Protein AF-A9G797-F1 (afdb_monomer_lite)

pLDDT: mean 86.04, std 14.2, range [46.31, 97.94]

Secondary structure (DSSP, 8-state):
------TT--S--SS---S--EEEE-TTT--EEEEE-TTT-SSEEEEEE-TTS-EEEEETTTTEEEEE-TT--EEEEES---

Radius of gyration: 12.54 Å; chains: 1; bounding box: 31×23×34 Å

Foldseek 3Di:
DDFDAPPDDDADDPFAAQFFGGWDADPPPRDTPDTHDGRPEDAWDDWDADPQRWIWTAHPNQRKIFTAHNNGHTPDIDHGGD

Structure (mmCIF, N/CA/C/O backbone):
data_AF-A9G797-F1
#
_entry.id   AF-A9G797-F1
#
loop_
_atom_site.group_PDB
_atom_site.id
_atom_site.type_symbol
_atom_site.label_atom_id
_atom_site.label_alt_id
_atom_site.label_comp_id
_atom_site.label_asym_id
_atom_site.label_entity_id
_atom_site.label_seq_id
_atom_site.pdbx_PDB_ins_code
_atom_site.Cartn_x
_atom_site.Cartn_y
_atom_site.Cartn_z
_atom_site.occupancy
_atom_site.B_iso_or_equiv
_atom_site.auth_seq_id
_atom_site.auth_comp_id
_atom_site.auth_asym_id
_atom_site.auth_atom_id
_atom_site.pdbx_PDB_model_num
ATOM 1 N N . MET A 1 1 ? -7.414 3.688 10.056 1.00 52.31 1 MET A N 1
ATOM 2 C CA . MET A 1 1 ? -6.528 2.809 9.271 1.00 52.31 1 MET A CA 1
ATOM 3 C C . MET A 1 1 ? -5.081 3.204 9.520 1.00 52.31 1 MET A C 1
ATOM 5 O O . MET A 1 1 ? -4.663 4.272 9.092 1.00 52.31 1 MET A O 1
ATOM 9 N N . LEU A 1 2 ? -4.346 2.398 10.284 1.00 47.47 2 LEU A N 1
ATOM 10 C CA . LEU A 1 2 ? -2.899 2.542 10.440 1.00 47.47 2 LEU A CA 1
ATOM 11 C C . LEU A 1 2 ? -2.246 1.601 9.433 1.00 47.47 2 LEU A C 1
ATOM 13 O O . LEU A 1 2 ? -2.332 0.397 9.615 1.00 47.47 2 LEU A O 1
ATOM 17 N N . VAL A 1 3 ? -1.598 2.122 8.397 1.00 50.25 3 VAL A N 1
ATOM 18 C CA . VAL A 1 3 ? -0.883 1.260 7.456 1.00 50.25 3 VAL A CA 1
ATOM 19 C C . VAL A 1 3 ? 0.577 1.162 7.866 1.00 50.25 3 VAL A C 1
ATOM 21 O O . VAL A 1 3 ? 1.304 2.155 7.875 1.00 50.25 3 VAL A O 1
ATOM 24 N N . SER A 1 4 ? 1.004 -0.040 8.240 1.00 47.91 4 SER A N 1
ATOM 25 C CA . SER A 1 4 ? 2.400 -0.311 8.555 1.00 47.91 4 SER A CA 1
ATOM 26 C C . SER A 1 4 ? 3.214 -0.549 7.291 1.00 47.91 4 SER A C 1
ATOM 28 O O . SER A 1 4 ? 2.816 -1.316 6.426 1.00 47.91 4 SER A O 1
ATOM 30 N N . HIS A 1 5 ? 4.409 0.026 7.255 1.00 53.44 5 HIS A N 1
ATOM 31 C CA . HIS A 1 5 ? 5.493 -0.408 6.383 1.00 53.44 5 HIS A CA 1
ATOM 32 C C . HIS A 1 5 ? 5.896 -1.856 6.691 1.00 53.44 5 HIS A C 1
ATOM 34 O O . HIS A 1 5 ? 6.063 -2.199 7.865 1.00 53.44 5 HIS A O 1
ATOM 40 N N . ALA A 1 6 ? 6.165 -2.671 5.670 1.00 51.66 6 ALA A N 1
ATOM 41 C CA . ALA A 1 6 ? 6.912 -3.913 5.858 1.00 51.66 6 ALA A CA 1
ATOM 42 C C . ALA A 1 6 ? 8.372 -3.565 6.210 1.00 51.66 6 ALA A C 1
ATOM 44 O O . ALA A 1 6 ? 9.222 -3.359 5.344 1.00 51.66 6 ALA A O 1
ATOM 45 N N . ALA A 1 7 ? 8.656 -3.426 7.505 1.00 46.31 7 ALA A N 1
ATOM 46 C CA . ALA A 1 7 ? 9.997 -3.166 8.009 1.00 46.31 7 ALA A CA 1
ATOM 47 C C . ALA A 1 7 ? 10.907 -4.381 7.747 1.00 46.31 7 ALA A C 1
ATOM 49 O O . ALA A 1 7 ? 10.613 -5.480 8.211 1.00 46.31 7 ALA A O 1
ATOM 50 N N . GLY A 1 8 ? 12.025 -4.182 7.033 1.00 52.16 8 GLY A N 1
ATOM 51 C CA . GLY A 1 8 ? 13.073 -5.207 6.906 1.00 52.16 8 GLY A CA 1
ATOM 52 C C . GLY A 1 8 ? 13.822 -5.294 5.575 1.00 52.16 8 GLY A C 1
ATOM 53 O O . GLY A 1 8 ? 14.769 -6.071 5.490 1.00 52.16 8 GLY A O 1
ATOM 54 N N . ARG A 1 9 ? 13.447 -4.525 4.545 1.00 62.72 9 ARG A N 1
ATOM 55 C CA . ARG A 1 9 ? 14.131 -4.546 3.240 1.00 62.72 9 ARG A CA 1
ATOM 56 C C . ARG A 1 9 ? 14.987 -3.302 3.005 1.00 62.72 9 ARG A C 1
ATOM 58 O O . ARG A 1 9 ? 14.641 -2.211 3.442 1.00 62.72 9 ARG A O 1
ATOM 65 N N . THR A 1 10 ? 16.112 -3.488 2.320 1.00 61.66 10 THR A N 1
ATOM 66 C CA . THR A 1 10 ? 16.977 -2.418 1.797 1.00 61.66 10 THR A CA 1
ATOM 67 C C . THR A 1 10 ? 16.653 -2.170 0.321 1.00 61.66 10 THR A C 1
ATOM 69 O O . THR A 1 10 ? 16.074 -3.040 -0.328 1.00 61.66 10 THR A O 1
ATOM 72 N N . SER A 1 11 ? 17.019 -1.002 -0.211 1.00 59.38 11 SER A N 1
ATOM 73 C CA . SER A 1 11 ? 16.924 -0.686 -1.648 1.00 59.38 11 SER A CA 1
ATOM 74 C C . SER A 1 11 ? 17.740 -1.666 -2.507 1.00 59.38 11 SER A C 1
ATOM 76 O O . SER A 1 11 ? 18.753 -2.185 -2.025 1.00 59.38 11 SER A O 1
ATOM 78 N N . GLY A 1 12 ? 17.350 -1.870 -3.770 1.00 64.44 12 GLY A N 1
ATOM 79 C CA . GLY A 1 12 ? 17.987 -2.830 -4.685 1.00 64.44 12 GLY A CA 1
ATOM 80 C C . GLY A 1 12 ? 17.408 -4.248 -4.619 1.00 64.44 12 GLY A C 1
ATOM 81 O O . GLY A 1 12 ? 18.151 -5.222 -4.726 1.00 64.44 12 GLY A O 1
ATOM 82 N N . ASN A 1 13 ? 16.098 -4.378 -4.383 1.00 69.81 13 ASN A N 1
ATOM 83 C CA . ASN A 1 13 ? 15.418 -5.673 -4.447 1.00 69.81 13 ASN A CA 1
ATOM 84 C C . ASN A 1 13 ? 15.096 -6.038 -5.902 1.00 69.81 13 ASN A C 1
ATOM 86 O O . ASN A 1 13 ? 14.474 -5.255 -6.612 1.00 69.81 13 ASN A O 1
ATOM 90 N N . ASP A 1 14 ? 15.414 -7.269 -6.302 1.00 81.12 14 ASP A N 1
ATOM 91 C CA . ASP A 1 14 ? 15.124 -7.782 -7.652 1.00 81.12 14 ASP A CA 1
ATOM 92 C C . ASP A 1 14 ? 13.693 -8.343 -7.797 1.00 81.12 14 ASP A C 1
ATOM 94 O O . ASP A 1 14 ? 13.312 -8.839 -8.859 1.00 81.12 14 ASP A O 1
ATOM 98 N N . ALA A 1 15 ? 12.893 -8.307 -6.727 1.00 86.69 15 ALA A N 1
ATOM 99 C CA . ALA A 1 15 ? 11.546 -8.869 -6.688 1.00 86.69 15 ALA A CA 1
ATOM 100 C C . ALA A 1 15 ? 10.605 -8.040 -5.797 1.00 86.69 15 ALA A C 1
ATOM 102 O O . ALA A 1 15 ? 11.066 -7.444 -4.815 1.00 86.69 15 ALA A O 1
ATOM 103 N N . PRO A 1 16 ? 9.291 -8.034 -6.097 1.00 89.19 16 PRO A N 1
ATOM 104 C CA . PRO A 1 16 ? 8.301 -7.401 -5.240 1.00 89.19 16 PRO A CA 1
ATOM 105 C C . PRO A 1 16 ? 8.155 -8.153 -3.910 1.00 89.19 16 PRO A C 1
ATOM 107 O O . P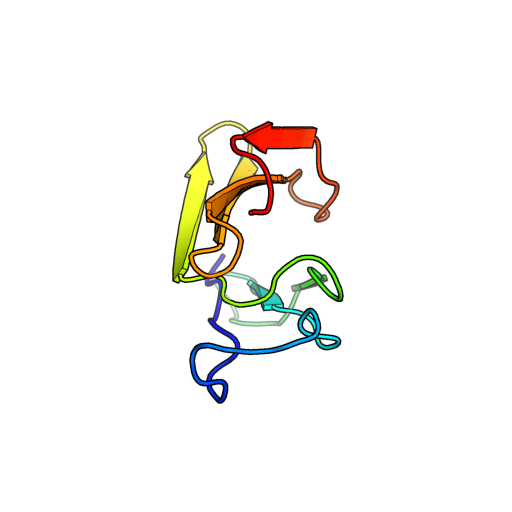RO A 1 16 ? 8.474 -9.337 -3.789 1.00 89.19 16 PRO A O 1
ATOM 110 N N . ILE A 1 17 ? 7.647 -7.458 -2.898 1.00 87.88 17 ILE A N 1
ATOM 111 C CA . ILE A 1 17 ? 7.344 -8.005 -1.576 1.00 87.88 17 ILE A CA 1
ATOM 112 C C . ILE A 1 17 ? 6.216 -9.031 -1.715 1.00 87.88 17 ILE A C 1
ATOM 114 O O . ILE A 1 17 ? 5.204 -8.731 -2.332 1.00 87.88 17 ILE A O 1
ATOM 118 N N . HIS A 1 18 ? 6.373 -10.237 -1.165 1.00 89.56 18 HIS A N 1
ATOM 119 C CA . HIS A 1 18 ? 5.379 -11.314 -1.300 1.00 89.56 18 HIS A CA 1
ATOM 120 C C . HIS A 1 18 ? 4.389 -11.379 -0.133 1.00 89.56 18 HIS A C 1
ATOM 122 O O . HIS A 1 18 ? 3.371 -12.056 -0.231 1.00 89.56 18 HIS A O 1
ATOM 128 N N . GLU A 1 19 ? 4.697 -10.694 0.962 1.00 89.06 19 GLU A N 1
ATOM 129 C CA . GLU A 1 19 ? 3.841 -10.542 2.131 1.00 89.06 19 GLU A CA 1
ATOM 130 C C . GLU A 1 19 ? 2.919 -9.320 1.992 1.00 89.06 19 GLU A C 1
ATOM 132 O O . GLU A 1 19 ? 3.265 -8.381 1.265 1.00 89.06 19 GLU A O 1
ATOM 137 N N . PRO A 1 20 ? 1.771 -9.286 2.696 1.00 91.00 20 PRO A N 1
ATOM 138 C CA . PRO A 1 20 ? 0.929 -8.101 2.700 1.00 91.00 20 PRO A CA 1
ATOM 139 C C . PRO A 1 20 ? 1.711 -6.905 3.235 1.00 91.00 20 PRO A C 1
ATOM 141 O O . PRO A 1 20 ? 2.320 -6.948 4.308 1.00 91.00 20 PRO A O 1
ATOM 144 N N . THR A 1 21 ? 1.700 -5.823 2.469 1.00 89.56 21 THR A N 1
ATOM 145 C CA . THR A 1 21 ? 2.407 -4.578 2.794 1.00 89.56 21 THR A CA 1
ATOM 146 C C . THR A 1 21 ? 1.490 -3.522 3.376 1.00 89.56 21 THR A C 1
ATOM 148 O O . THR A 1 21 ? 1.971 -2.529 3.911 1.00 89.56 21 THR A O 1
ATOM 151 N N . ILE A 1 22 ? 0.181 -3.702 3.225 1.00 90.94 22 ILE A N 1
ATOM 152 C CA . ILE A 1 22 ? -0.838 -2.778 3.689 1.00 90.94 22 ILE A CA 1
ATOM 153 C C . ILE A 1 22 ? -1.730 -3.529 4.660 1.00 90.94 22 ILE A C 1
ATOM 155 O O . ILE A 1 22 ? -2.301 -4.561 4.322 1.00 90.94 22 ILE A O 1
ATOM 159 N N . LEU A 1 23 ? -1.822 -3.009 5.880 1.00 91.88 23 LEU A N 1
ATOM 160 C CA . LEU A 1 23 ? -2.647 -3.571 6.938 1.00 91.88 23 LEU A CA 1
ATOM 161 C C . LEU A 1 23 ? -3.733 -2.562 7.298 1.00 91.88 23 LEU A C 1
ATOM 163 O O . LEU A 1 23 ? -3.445 -1.385 7.530 1.00 91.88 23 LEU A O 1
ATOM 167 N N . ALA A 1 24 ? -4.974 -3.027 7.354 1.00 89.56 24 ALA A N 1
ATOM 168 C CA . ALA A 1 24 ? -6.114 -2.242 7.781 1.00 89.56 24 ALA A CA 1
ATOM 169 C C . ALA A 1 24 ? -6.527 -2.673 9.188 1.00 89.56 24 ALA A C 1
ATOM 171 O O . ALA A 1 24 ? -6.827 -3.839 9.432 1.00 89.56 24 ALA A O 1
ATOM 172 N N . PHE A 1 25 ? -6.562 -1.716 10.112 1.00 91.25 25 PHE A N 1
ATOM 173 C CA . PHE A 1 25 ? -6.966 -1.948 11.496 1.00 91.25 25 PHE A CA 1
ATOM 174 C C . PHE A 1 25 ? -8.202 -1.142 11.856 1.00 91.25 25 PHE A C 1
ATOM 176 O O . PHE A 1 25 ? -8.357 0.008 11.414 1.00 91.25 25 PHE A O 1
ATOM 183 N N . ASP A 1 26 ? -9.012 -1.731 12.725 1.00 92.31 26 ASP A N 1
ATOM 184 C CA . ASP A 1 26 ? -10.092 -1.051 13.412 1.00 92.31 26 ASP A CA 1
ATOM 185 C C . ASP A 1 26 ? -9.509 0.047 14.321 1.00 92.31 26 ASP A C 1
ATO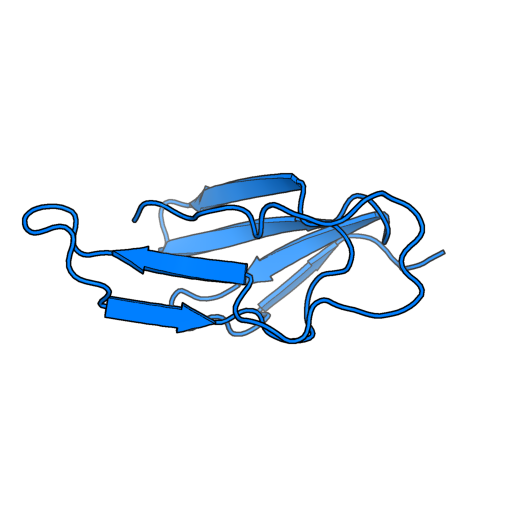M 187 O O . ASP A 1 26 ? -8.610 -0.220 15.125 1.00 92.31 26 ASP A O 1
ATOM 191 N N . PRO A 1 27 ? -9.958 1.306 14.188 1.00 87.19 27 PRO A N 1
ATOM 192 C CA . PRO A 1 27 ? -9.359 2.417 14.917 1.00 87.19 27 PRO A CA 1
ATOM 193 C C . PRO A 1 27 ? -9.719 2.447 16.408 1.00 87.19 27 PRO A C 1
ATOM 195 O O . PRO A 1 27 ? -9.025 3.124 17.165 1.00 87.19 27 PRO A O 1
ATOM 198 N N . GLU A 1 28 ? -10.787 1.767 16.833 1.00 95.38 28 GLU A N 1
ATOM 199 C CA . GLU A 1 28 ? -11.247 1.776 18.225 1.00 95.38 28 GLU A CA 1
ATOM 200 C C . GLU A 1 28 ? -10.600 0.648 19.037 1.00 95.38 28 GLU A C 1
ATOM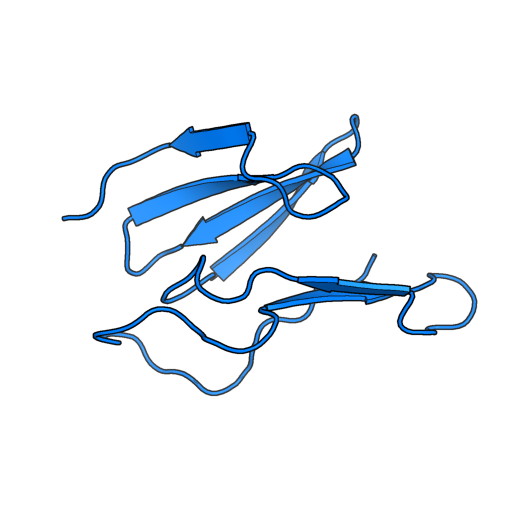 202 O O . GLU A 1 28 ? -10.175 0.849 20.175 1.00 95.38 28 GLU A O 1
ATOM 207 N N . THR A 1 29 ? -10.509 -0.537 18.439 1.00 96.19 29 THR A N 1
ATOM 208 C CA . THR A 1 29 ? -10.075 -1.785 19.079 1.00 96.19 29 THR A CA 1
ATOM 209 C C . THR A 1 29 ? -8.642 -2.174 18.721 1.00 96.19 29 THR A C 1
ATOM 211 O O . THR A 1 29 ? -7.988 -2.871 19.496 1.00 96.19 29 THR A O 1
ATOM 214 N N . GLY A 1 30 ? -8.133 -1.720 17.569 1.00 91.69 30 GLY A N 1
ATOM 215 C CA . GLY A 1 30 ? -6.842 -2.138 17.024 1.00 91.69 30 GLY A CA 1
ATOM 216 C C . GLY A 1 30 ? -6.848 -3.535 16.398 1.00 91.69 30 GLY A C 1
ATOM 217 O O . GLY A 1 30 ? -5.776 -4.062 16.100 1.00 91.69 30 GLY A O 1
ATOM 218 N N . GLU A 1 31 ? -8.017 -4.153 16.206 1.00 94.75 31 GLU A N 1
ATOM 219 C CA . GLU A 1 31 ? -8.130 -5.445 15.528 1.00 94.75 31 GLU A CA 1
ATOM 220 C C . GLU A 1 31 ? -7.732 -5.332 14.051 1.00 94.75 31 GLU A C 1
ATOM 222 O O . GLU A 1 31 ? -8.039 -4.344 13.382 1.00 94.75 31 GLU A O 1
ATOM 227 N N . LEU A 1 32 ? -7.031 -6.347 13.537 1.00 92.00 32 LEU A N 1
ATOM 228 C CA . LEU A 1 32 ? -6.715 -6.447 12.113 1.00 92.00 32 LEU A CA 1
ATOM 229 C C . LEU A 1 32 ? -7.999 -6.790 11.350 1.00 92.00 32 LEU A C 1
ATOM 231 O O . LEU A 1 32 ? -8.567 -7.863 11.552 1.00 92.00 32 LEU A O 1
ATOM 235 N N . LEU A 1 33 ? -8.434 -5.881 10.484 1.00 91.75 33 LEU A N 1
ATOM 236 C CA . LEU A 1 33 ? -9.619 -6.041 9.645 1.00 91.75 33 LEU A CA 1
ATOM 237 C C . LEU A 1 33 ? -9.269 -6.676 8.303 1.00 91.75 33 LEU A C 1
ATOM 239 O O . LEU A 1 33 ? -10.011 -7.529 7.824 1.00 91.75 33 LEU A O 1
ATOM 243 N N . ASP A 1 34 ? -8.154 -6.250 7.708 1.00 91.75 34 ASP A N 1
ATOM 244 C CA . ASP A 1 34 ? -7.726 -6.720 6.395 1.00 91.75 34 ASP A CA 1
ATOM 245 C C . ASP A 1 34 ? -6.216 -6.545 6.183 1.00 91.75 34 ASP A C 1
ATOM 247 O O . ASP A 1 34 ? -5.559 -5.758 6.875 1.00 91.75 34 ASP A O 1
ATOM 251 N N . ALA A 1 35 ? -5.664 -7.286 5.228 1.00 92.62 35 ALA A N 1
ATOM 252 C CA . ALA A 1 35 ? -4.260 -7.249 4.848 1.00 92.62 35 ALA A CA 1
ATOM 253 C C . ALA A 1 35 ? -4.105 -7.567 3.357 1.00 92.62 35 ALA A C 1
ATOM 255 O O . ALA A 1 35 ? -4.610 -8.584 2.889 1.00 92.62 35 ALA A O 1
ATOM 256 N N . TRP A 1 36 ? -3.392 -6.707 2.631 1.00 92.88 36 TRP A N 1
ATOM 257 C CA . TRP A 1 36 ? -3.207 -6.841 1.185 1.00 92.88 36 TRP A CA 1
ATOM 258 C C . TRP A 1 36 ? -1.932 -6.138 0.688 1.00 92.88 36 TRP A C 1
ATOM 260 O O . TRP A 1 36 ? -1.155 -5.552 1.453 1.00 92.88 36 TRP A O 1
ATOM 270 N N . GLY A 1 37 ? -1.700 -6.183 -0.625 1.00 91.19 37 GLY A N 1
ATOM 271 C CA . GLY A 1 37 ? -0.582 -5.519 -1.307 1.00 91.19 37 GLY A CA 1
ATOM 272 C C . GLY A 1 37 ? 0.582 -6.444 -1.666 1.00 91.19 37 GLY A C 1
ATOM 273 O O . GLY A 1 37 ? 1.618 -5.980 -2.147 1.00 91.19 37 GLY A O 1
ATOM 274 N N . GLU A 1 38 ? 0.403 -7.748 -1.474 1.00 91.31 38 GLU A N 1
ATOM 275 C CA . GLU A 1 38 ? 1.319 -8.794 -1.907 1.00 91.31 38 GLU A CA 1
ATOM 276 C C . GLU A 1 38 ? 1.622 -8.664 -3.404 1.00 91.31 38 GLU A C 1
ATOM 278 O O . GLU A 1 38 ? 0.737 -8.592 -4.255 1.00 91.31 38 GLU A O 1
ATOM 283 N N . GLY A 1 39 ? 2.903 -8.671 -3.748 1.00 91.69 39 GLY A N 1
ATOM 284 C CA . GLY A 1 39 ? 3.392 -8.651 -5.122 1.00 91.69 39 GLY A CA 1
ATOM 285 C C . GLY A 1 39 ? 3.304 -7.292 -5.817 1.00 91.69 39 GLY A C 1
ATOM 286 O O . GLY A 1 39 ? 3.733 -7.197 -6.966 1.00 91.69 39 GLY A O 1
ATOM 287 N N . LEU A 1 40 ? 2.788 -6.249 -5.156 1.00 92.00 40 LEU A N 1
ATOM 288 C CA . LEU A 1 40 ? 2.587 -4.939 -5.784 1.00 92.00 40 LEU A CA 1
ATOM 289 C C . LEU A 1 40 ? 3.804 -4.017 -5.684 1.00 92.00 40 LEU A C 1
ATOM 291 O O . LEU A 1 40 ? 4.064 -3.255 -6.616 1.00 92.00 40 LEU A O 1
ATOM 295 N N . PHE A 1 41 ? 4.546 -4.081 -4.577 1.00 90.50 41 PHE A N 1
ATOM 296 C CA . PHE A 1 41 ? 5.579 -3.092 -4.263 1.00 90.50 41 PHE A CA 1
ATOM 297 C C . PHE A 1 41 ? 6.957 -3.724 -4.080 1.00 90.50 41 PHE A C 1
ATOM 299 O O . PHE A 1 41 ? 7.091 -4.798 -3.503 1.00 90.50 41 PHE A O 1
ATOM 306 N N . PHE A 1 42 ? 7.993 -3.024 -4.524 1.00 90.00 42 PHE A N 1
ATOM 307 C CA . PHE A 1 42 ? 9.405 -3.340 -4.321 1.00 90.00 42 PHE A CA 1
ATOM 308 C C . PHE A 1 42 ? 9.973 -2.574 -3.127 1.00 90.00 42 PHE A C 1
ATOM 310 O O . PHE A 1 42 ? 10.709 -3.139 -2.313 1.00 90.00 42 PHE A O 1
ATOM 317 N N . TYR A 1 43 ? 9.623 -1.290 -3.021 1.00 88.31 43 TYR A N 1
ATOM 318 C CA . TYR A 1 43 ? 10.029 -0.433 -1.912 1.00 88.31 43 TYR A CA 1
ATOM 319 C C . TYR A 1 43 ? 8.992 0.679 -1.684 1.00 88.31 43 TYR A C 1
ATOM 321 O O . TYR A 1 43 ? 9.220 1.838 -2.060 1.00 88.31 43 TYR A O 1
ATOM 329 N N . PRO A 1 44 ? 7.816 0.341 -1.111 1.00 89.88 44 PRO A N 1
ATOM 330 C CA . PRO A 1 44 ? 6.819 1.350 -0.780 1.00 89.88 44 PRO A CA 1
ATOM 331 C C . PRO A 1 44 ? 7.435 2.309 0.244 1.00 89.88 44 PRO A C 1
ATOM 333 O O . PRO A 1 44 ? 8.153 1.852 1.118 1.00 89.88 44 PRO A O 1
ATOM 336 N N . HIS A 1 45 ? 7.199 3.617 0.144 1.00 87.44 45 HIS A N 1
ATOM 337 C CA . HIS A 1 45 ? 7.806 4.626 1.031 1.00 87.44 45 HIS A CA 1
ATOM 338 C C . HIS A 1 45 ? 6.765 5.553 1.675 1.00 87.44 45 HIS A C 1
ATOM 340 O O . HIS A 1 45 ? 6.833 5.847 2.867 1.00 87.44 45 HIS A O 1
ATOM 346 N N . GLY A 1 46 ? 5.799 6.026 0.892 1.00 89.38 46 GLY A N 1
ATOM 347 C CA . GLY A 1 46 ? 4.737 6.921 1.333 1.00 89.38 46 GLY A CA 1
ATOM 348 C C . GLY A 1 46 ? 3.371 6.274 1.178 1.00 89.38 46 GLY A C 1
ATOM 349 O O . GLY A 1 46 ? 3.168 5.479 0.259 1.00 89.38 46 GLY A O 1
ATOM 350 N N . ILE A 1 47 ? 2.448 6.643 2.067 1.00 92.62 47 ILE A N 1
ATOM 351 C CA . ILE A 1 47 ? 1.050 6.242 1.981 1.00 92.62 47 ILE A CA 1
ATOM 352 C C . ILE A 1 47 ? 0.099 7.342 2.458 1.00 92.62 47 ILE A C 1
ATOM 354 O O . ILE A 1 47 ? 0.403 8.029 3.429 1.00 92.62 47 ILE A O 1
ATOM 358 N N . GLU A 1 48 ? -1.041 7.486 1.785 1.00 93.94 48 GLU A N 1
ATOM 359 C CA . GLU A 1 48 ? -2.130 8.405 2.140 1.00 93.94 48 GLU A CA 1
ATOM 360 C C . GLU A 1 48 ? -3.488 7.794 1.763 1.00 93.94 48 GLU A C 1
ATOM 362 O O . GLU A 1 48 ? -3.583 7.058 0.781 1.00 93.94 48 GLU A O 1
ATOM 367 N N . VAL A 1 49 ? -4.548 8.123 2.505 1.00 94.06 49 VAL A N 1
ATOM 368 C CA . VAL A 1 49 ? -5.933 7.769 2.149 1.00 94.06 49 VAL A CA 1
ATOM 369 C C . VAL A 1 49 ? -6.671 9.033 1.743 1.00 94.06 49 VAL A C 1
ATOM 371 O O . VAL A 1 49 ? -6.744 9.982 2.521 1.00 94.06 49 VAL A O 1
ATOM 374 N N . ASP A 1 50 ? -7.220 9.067 0.530 1.00 94.88 50 ASP A N 1
ATOM 375 C CA . ASP A 1 50 ? -7.980 10.229 0.075 1.00 94.88 50 ASP A CA 1
ATOM 376 C C . ASP A 1 50 ? -9.432 10.231 0.591 1.00 94.88 50 ASP A C 1
ATOM 378 O O . ASP A 1 50 ? -9.911 9.294 1.222 1.00 94.88 50 ASP A O 1
ATOM 382 N N . ARG A 1 51 ? -10.161 11.325 0.338 1.00 95.69 51 ARG A N 1
ATOM 383 C CA . ARG A 1 51 ? -11.537 11.519 0.840 1.00 95.69 51 ARG A CA 1
ATOM 384 C C . ARG A 1 51 ? -12.582 10.584 0.221 1.00 95.69 51 ARG A C 1
ATOM 386 O O . ARG A 1 51 ? -13.739 10.659 0.620 1.00 95.69 51 ARG A O 1
ATOM 393 N N . ASN A 1 52 ? -12.208 9.795 -0.782 1.00 96.06 52 ASN A N 1
ATOM 394 C CA . ASN A 1 52 ? -13.060 8.794 -1.417 1.00 96.06 52 ASN A CA 1
ATOM 395 C C . ASN A 1 52 ? -12.571 7.369 -1.103 1.00 96.06 52 ASN A C 1
ATOM 397 O O . ASN A 1 52 ? -12.844 6.462 -1.883 1.00 96.06 52 ASN A O 1
ATOM 401 N N . ASP A 1 53 ? -11.812 7.198 -0.016 1.00 92.50 53 ASP A N 1
ATOM 402 C CA . ASP A 1 53 ? -11.291 5.917 0.474 1.00 92.50 53 ASP A CA 1
ATOM 403 C C . ASP A 1 53 ? -10.324 5.202 -0.482 1.00 92.50 53 ASP A C 1
ATOM 405 O O . ASP A 1 53 ? -10.066 4.008 -0.343 1.00 92.50 53 ASP A O 1
ATOM 409 N N . PHE A 1 54 ? -9.721 5.930 -1.429 1.00 96.00 54 PHE A N 1
ATOM 410 C CA . PHE A 1 54 ? -8.607 5.377 -2.193 1.00 96.00 54 PHE A CA 1
ATOM 411 C C . PHE A 1 54 ? -7.300 5.499 -1.424 1.00 96.00 54 PHE A C 1
ATOM 413 O O . PHE A 1 54 ? -6.982 6.548 -0.858 1.00 96.00 54 PHE A O 1
ATOM 420 N N . VAL A 1 55 ? -6.499 4.444 -1.499 1.00 95.62 55 VAL A N 1
ATOM 421 C CA . VAL A 1 55 ? -5.174 4.375 -0.897 1.00 95.62 55 VAL A CA 1
ATOM 422 C C . VAL A 1 55 ? -4.123 4.725 -1.942 1.00 95.62 55 VAL A C 1
ATOM 424 O O . VAL A 1 55 ? -4.058 4.124 -3.012 1.00 95.62 55 VAL A O 1
ATOM 427 N N . TRP A 1 56 ? -3.285 5.704 -1.636 1.00 96.12 56 TRP A N 1
ATOM 428 C CA . TRP A 1 56 ? -2.182 6.141 -2.479 1.00 96.12 56 TRP A CA 1
ATOM 429 C C . TRP A 1 56 ? -0.874 5.637 -1.900 1.00 96.12 56 TRP A C 1
ATOM 431 O O . TRP A 1 56 ? -0.586 5.934 -0.748 1.00 96.12 56 TRP A O 1
ATOM 441 N N . VAL A 1 57 ? -0.074 4.917 -2.686 1.00 95.06 57 VAL A N 1
ATOM 442 C CA . VAL A 1 57 ? 1.219 4.364 -2.254 1.00 95.06 57 VAL A CA 1
ATOM 443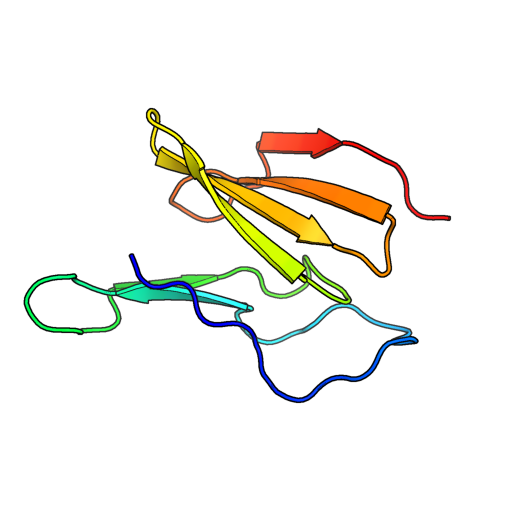 C C . VAL A 1 57 ? 2.310 4.782 -3.230 1.00 95.06 57 VAL A C 1
ATOM 445 O O . VAL A 1 57 ? 2.154 4.620 -4.438 1.00 95.06 57 VAL A O 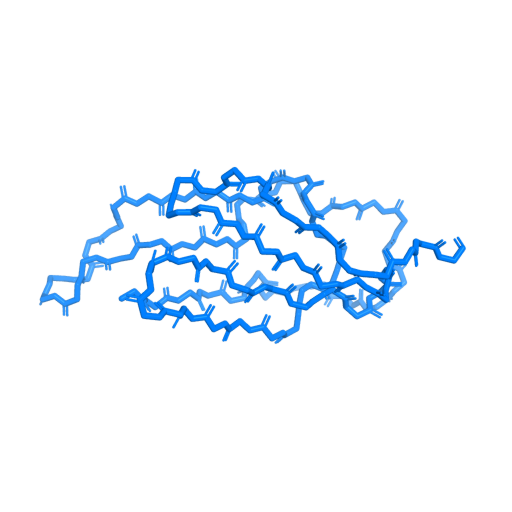1
ATOM 448 N N . THR A 1 58 ? 3.430 5.299 -2.729 1.00 93.56 58 THR A N 1
ATOM 449 C CA . THR A 1 58 ? 4.612 5.581 -3.560 1.00 93.56 58 THR A CA 1
ATOM 450 C C . THR A 1 58 ? 5.618 4.442 -3.449 1.00 93.56 58 THR A C 1
ATOM 452 O O . THR A 1 58 ? 6.026 4.113 -2.339 1.00 93.56 58 THR A O 1
ATOM 455 N N . ASP A 1 59 ? 6.066 3.895 -4.575 1.00 91.56 59 ASP A N 1
ATOM 456 C CA . ASP A 1 59 ? 7.152 2.918 -4.667 1.00 91.56 59 ASP A CA 1
ATOM 457 C C . ASP A 1 59 ? 8.414 3.596 -5.208 1.00 91.56 59 ASP A C 1
ATOM 459 O O . ASP A 1 59 ? 8.472 4.001 -6.376 1.00 91.56 59 ASP A O 1
ATOM 463 N N . SER A 1 60 ? 9.415 3.745 -4.341 1.00 88.00 60 SER A N 1
ATOM 464 C CA . SER A 1 60 ? 10.631 4.495 -4.664 1.00 88.00 60 SER A CA 1
ATOM 465 C C . SER A 1 60 ? 11.640 3.693 -5.485 1.00 88.00 60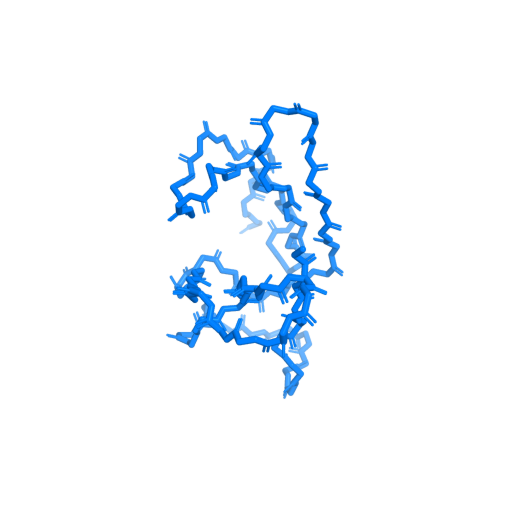 SER A C 1
ATOM 467 O O . SER A 1 60 ? 12.490 4.303 -6.123 1.00 88.00 60 SER A O 1
ATOM 469 N N . GLU A 1 61 ? 11.571 2.359 -5.491 1.00 87.56 61 GLU A N 1
ATOM 470 C CA . GLU A 1 61 ? 12.473 1.532 -6.308 1.00 87.56 61 GLU A CA 1
ATOM 471 C C . GLU A 1 61 ? 12.006 1.528 -7.767 1.00 87.56 61 GLU A C 1
ATOM 473 O O . GLU A 1 61 ? 12.806 1.611 -8.695 1.00 87.56 61 GLU A O 1
ATOM 478 N N . GLN A 1 62 ? 10.689 1.489 -7.975 1.00 88.69 62 GLN A N 1
ATOM 479 C CA . GLN A 1 62 ? 10.091 1.428 -9.308 1.00 88.69 62 GLN A CA 1
ATOM 480 C C . GLN A 1 62 ? 9.709 2.801 -9.878 1.00 88.69 62 GLN A C 1
ATOM 482 O O . GLN A 1 62 ? 9.187 2.858 -10.987 1.00 88.69 62 GLN A O 1
ATOM 487 N N . ASN A 1 63 ? 9.950 3.899 -9.150 1.00 91.69 63 ASN A N 1
ATOM 488 C CA . ASN A 1 63 ? 9.533 5.261 -9.519 1.00 91.69 63 ASN A CA 1
ATOM 489 C C . ASN A 1 63 ? 8.037 5.362 -9.867 1.00 91.69 63 ASN A C 1
ATOM 491 O O . ASN A 1 63 ? 7.643 6.037 -10.823 1.00 91.69 63 ASN A O 1
ATOM 495 N N . ARG A 1 64 ? 7.196 4.671 -9.092 1.00 94.56 64 ARG A N 1
ATOM 496 C CA . ARG A 1 64 ? 5.755 4.570 -9.343 1.00 94.56 64 ARG A CA 1
ATOM 497 C C . ARG A 1 64 ? 4.936 5.103 -8.182 1.00 94.56 64 ARG A C 1
ATOM 499 O O . ARG A 1 64 ? 5.330 5.026 -7.023 1.00 94.56 64 ARG A O 1
ATOM 506 N N . VAL A 1 65 ? 3.747 5.594 -8.505 1.00 96.25 65 VAL A N 1
ATOM 507 C CA . VAL A 1 65 ? 2.689 5.877 -7.535 1.00 96.25 65 VAL A CA 1
ATOM 508 C C . VAL A 1 65 ? 1.470 5.052 -7.907 1.00 96.25 65 VAL A C 1
ATOM 510 O O . VAL A 1 65 ? 1.016 5.087 -9.049 1.00 96.25 65 VAL A O 1
ATOM 513 N N . PHE A 1 66 ? 0.933 4.322 -6.943 1.00 96.38 66 PHE A N 1
ATOM 514 C CA . PHE A 1 66 ? -0.272 3.525 -7.089 1.00 96.38 66 PHE A CA 1
ATOM 515 C C . PHE A 1 66 ? -1.431 4.229 -6.406 1.00 96.38 66 PHE A C 1
ATOM 517 O O . PHE A 1 66 ? -1.281 4.750 -5.303 1.00 96.38 66 PHE A O 1
ATOM 524 N N . LYS A 1 67 ? -2.588 4.210 -7.059 1.00 97.25 67 LYS A N 1
ATOM 525 C CA . LYS A 1 67 ? -3.882 4.478 -6.447 1.00 97.25 67 LYS A CA 1
ATOM 526 C C . LYS A 1 67 ? -4.639 3.158 -6.393 1.00 97.25 67 LYS A C 1
ATOM 528 O O . LYS A 1 67 ? -4.795 2.505 -7.428 1.00 97.25 67 LYS A O 1
ATOM 533 N N . LEU A 1 68 ? -5.097 2.784 -5.208 1.00 96.81 68 LEU A N 1
ATOM 534 C CA . LEU A 1 68 ? -5.752 1.513 -4.919 1.00 96.81 68 LEU A CA 1
ATOM 535 C C . LEU A 1 68 ? -7.136 1.759 -4.319 1.00 96.81 68 LEU A C 1
ATOM 537 O O . LEU A 1 68 ? -7.327 2.774 -3.647 1.00 96.81 68 LEU A O 1
ATOM 541 N N . SER A 1 69 ? -8.092 0.863 -4.559 1.00 95.56 69 SER A N 1
ATOM 542 C CA . SER A 1 69 ? -9.360 0.853 -3.818 1.00 95.56 69 SER A CA 1
ATOM 543 C C . SER A 1 69 ? -9.133 0.504 -2.341 1.00 95.56 69 SER A C 1
ATOM 545 O O . SER A 1 69 ? -8.028 0.123 -1.945 1.00 95.56 69 SER A O 1
ATOM 547 N N . ALA A 1 70 ? -10.180 0.618 -1.522 1.00 90.88 70 ALA A N 1
ATOM 548 C CA . ALA A 1 70 ? -10.129 0.216 -0.117 1.00 90.88 70 ALA A CA 1
ATOM 549 C C . ALA A 1 70 ? -9.827 -1.289 0.052 1.00 90.88 70 ALA A C 1
ATOM 551 O O . ALA A 1 70 ? -9.215 -1.689 1.039 1.00 90.88 70 ALA A O 1
ATOM 552 N N . GLU A 1 71 ? -10.208 -2.096 -0.940 1.00 91.50 71 GLU A N 1
ATOM 553 C CA . GLU A 1 71 ? -9.988 -3.544 -1.025 1.00 91.50 71 GLU A CA 1
ATOM 554 C C . GLU A 1 71 ? -8.618 -3.916 -1.627 1.00 91.50 71 GLU A C 1
ATOM 556 O O . GLU A 1 71 ? -8.307 -5.095 -1.776 1.00 91.50 71 GLU A O 1
ATOM 561 N N . GLY A 1 72 ? -7.795 -2.927 -1.997 1.00 92.50 72 GLY A N 1
ATOM 562 C CA . GLY A 1 72 ? -6.446 -3.150 -2.522 1.00 92.50 72 GLY A CA 1
ATOM 563 C C . GLY A 1 72 ? -6.350 -3.332 -4.041 1.00 92.50 72 GLY A C 1
ATOM 564 O O . GLY A 1 72 ? -5.261 -3.607 -4.548 1.00 92.50 72 GLY A O 1
ATOM 565 N N . ASP A 1 73 ? -7.435 -3.131 -4.797 1.00 95.94 73 ASP A N 1
ATOM 566 C CA . ASP A 1 73 ? -7.401 -3.216 -6.260 1.00 95.94 73 ASP A CA 1
ATOM 567 C C . ASP A 1 73 ? -6.697 -2.000 -6.873 1.00 95.94 73 ASP A C 1
ATOM 569 O O . ASP A 1 73 ? -7.034 -0.852 -6.577 1.00 95.94 73 ASP A O 1
ATOM 573 N N . VAL A 1 74 ? -5.757 -2.222 -7.797 1.00 96.56 74 VAL A N 1
ATOM 574 C CA . VAL A 1 74 ? -5.080 -1.127 -8.511 1.00 96.56 74 VAL A CA 1
ATOM 575 C C . VAL A 1 74 ? -6.055 -0.453 -9.477 1.00 96.56 74 VAL A C 1
ATOM 577 O O . VAL A 1 74 ? -6.440 -1.023 -10.497 1.00 96.56 74 VAL A O 1
ATOM 580 N N . VAL A 1 75 ? -6.401 0.804 -9.196 1.00 97.94 75 VAL A N 1
ATOM 581 C CA . VAL A 1 75 ? -7.271 1.623 -10.059 1.00 97.94 75 VAL A CA 1
ATOM 582 C C . VAL A 1 75 ? -6.490 2.571 -10.963 1.00 97.94 75 VAL A C 1
ATOM 584 O O . VAL A 1 75 ? -6.996 2.994 -12.001 1.00 97.94 75 VAL A O 1
ATOM 587 N N . MET A 1 76 ? -5.261 2.927 -10.584 1.00 97.31 76 MET A N 1
ATOM 588 C CA . MET A 1 76 ? -4.369 3.749 -11.400 1.00 97.31 76 MET A CA 1
ATOM 589 C C . MET A 1 76 ? -2.910 3.556 -10.977 1.00 97.31 76 MET A C 1
ATOM 591 O O . MET A 1 76 ? -2.603 3.395 -9.796 1.00 97.31 76 MET A O 1
ATOM 595 N N . THR A 1 77 ? -2.007 3.660 -11.950 1.00 97.31 77 THR A N 1
ATOM 596 C CA . THR A 1 77 ? -0.562 3.768 -11.730 1.00 97.31 77 THR A CA 1
ATOM 597 C C . THR A 1 77 ? -0.040 5.006 -12.449 1.00 97.31 77 THR A C 1
ATOM 599 O O . THR A 1 77 ? -0.406 5.267 -13.594 1.00 97.31 77 THR A O 1
ATOM 602 N N . LEU A 1 78 ? 0.805 5.775 -11.769 1.00 96.81 78 LEU A N 1
ATOM 603 C CA . LEU A 1 78 ? 1.553 6.897 -12.325 1.00 96.81 78 LEU A CA 1
ATOM 604 C C . LEU A 1 78 ? 3.042 6.547 -12.322 1.00 96.81 78 LEU A C 1
ATOM 606 O O . LEU A 1 78 ? 3.547 6.035 -11.325 1.00 96.81 78 LEU A O 1
ATOM 610 N N . GLY A 1 79 ? 3.740 6.870 -13.409 1.00 93.69 79 GLY A N 1
ATOM 611 C CA . GLY A 1 79 ? 5.139 6.488 -13.608 1.00 93.69 79 GLY A CA 1
ATOM 612 C C . GLY A 1 79 ? 5.290 5.111 -14.256 1.00 93.69 79 GLY A C 1
ATOM 613 O O . GLY A 1 79 ? 4.343 4.331 -14.349 1.00 93.69 79 GLY A O 1
ATOM 614 N N . GLU A 1 80 ? 6.499 4.824 -14.723 1.00 86.19 80 GLU A N 1
ATOM 615 C CA . GLU A 1 80 ? 6.866 3.567 -15.372 1.00 86.19 80 GLU A CA 1
ATOM 616 C C . GLU A 1 80 ? 8.114 3.002 -14.698 1.00 86.19 80 GLU A C 1
ATOM 618 O O . GLU A 1 80 ? 8.903 3.747 -14.118 1.00 86.19 80 GLU A O 1
ATOM 623 N N . ALA A 1 81 ? 8.258 1.675 -14.753 1.00 78.00 81 ALA A N 1
ATOM 624 C CA . ALA A 1 81 ? 9.454 1.048 -14.201 1.00 78.00 81 ALA A CA 1
ATOM 625 C C . ALA A 1 81 ? 10.631 1.385 -15.125 1.00 78.00 81 ALA A C 1
ATOM 627 O O . ALA A 1 81 ? 10.417 1.408 -16.342 1.00 78.00 81 ALA A O 1
ATOM 628 N N . PRO A 1 82 ? 11.819 1.661 -14.569 1.00 72.75 82 PRO A N 1
ATOM 629 C CA . PRO A 1 82 ? 13.022 1.891 -15.359 1.00 72.75 82 PRO A CA 1
ATOM 630 C C . PRO A 1 82 ? 13.459 0.661 -16.170 1.00 72.75 82 PRO A C 1
ATOM 632 O O . PRO A 1 82 ? 13.096 -0.480 -15.798 1.00 72.75 82 PRO A O 1
#

Sequence (82 aa):
MLVSHAAGRTSGNDAPIHEPTILAFDPETGELLDAWGEGLFFYPHGIEVDRNDFVWVTDSEQNRVFKLSAEGDVVMTLGEAP

InterPro domains:
  IPR001258 NHL repeat [PF01436] (43-67)
  IPR001258 NHL repeat [PS51125] (30-71)
  IPR011042 Six-bladed beta-propeller, TolB-like [G3DSA:2.120.10.30] (2-82)

Organism: Sorangium cellulosum (strain So ce56) (NCBI:txid448385)